Protein AF-A0AAU9UKD0-F1 (afdb_monomer_lite)

pLDDT: mean 87.83, std 12.41, range [39.88, 96.69]

Radius of gyration: 17.73 Å; chains: 1; bounding box: 38×33×42 Å

Foldseek 3Di:
DPPDDDPDPVQCCDPDPPRDPPVVCVVDPPVRVVVVVVPDFPDDVVCVVVDPDPCVRCVVVVVVCCVVPVVPDD

Sequence (74 aa):
MTYHKLPIENLYWSYDEDVGIEMVSISMPRQRFWDVKMNVHFVNNDEASSTKDKMFKVRPVTDILMNKFLLVGS

Structure (mmCIF, N/CA/C/O backbone):
data_AF-A0AAU9UKD0-F1
#
_entry.id   AF-A0AAU9UKD0-F1
#
loop_
_atom_site.group_PDB
_atom_site.id
_atom_site.type_symbol
_atom_site.label_atom_id
_atom_site.label_alt_id
_atom_site.label_comp_id
_atom_site.label_asym_id
_atom_site.label_entity_id
_atom_site.label_seq_id
_atom_site.pdbx_PDB_ins_code
_atom_site.Cartn_x
_atom_site.Cartn_y
_atom_site.Cartn_z
_atom_site.occupancy
_atom_site.B_iso_or_equiv
_atom_site.auth_seq_id
_atom_site.auth_comp_id
_atom_site.auth_asym_id
_atom_site.auth_atom_id
_atom_site.pdbx_PDB_model_num
ATOM 1 N N . MET A 1 1 ? 5.693 12.011 12.082 1.00 39.88 1 MET A N 1
ATOM 2 C CA . MET A 1 1 ? 5.408 11.170 13.263 1.00 39.88 1 MET A CA 1
ATOM 3 C C . MET A 1 1 ? 3.965 10.713 13.171 1.00 39.88 1 MET A C 1
ATOM 5 O O . MET A 1 1 ? 3.103 11.565 13.020 1.00 39.88 1 MET A O 1
ATOM 9 N N . THR A 1 2 ? 3.703 9.407 13.174 1.00 56.97 2 THR A N 1
ATOM 10 C CA . THR A 1 2 ? 2.333 8.870 13.203 1.00 56.97 2 THR A CA 1
ATOM 11 C C . THR A 1 2 ? 1.890 8.804 14.662 1.00 56.97 2 THR A C 1
ATOM 13 O O . THR A 1 2 ? 2.608 8.229 15.474 1.00 56.97 2 THR A O 1
ATOM 16 N N . TYR A 1 3 ? 0.755 9.424 14.990 1.00 64.19 3 TYR A N 1
ATOM 17 C CA . TYR A 1 3 ? 0.277 9.649 16.365 1.00 64.19 3 TYR A CA 1
ATOM 18 C C . TYR A 1 3 ? 0.013 8.345 17.153 1.00 64.19 3 TYR A C 1
ATOM 20 O O . TYR A 1 3 ? 0.147 8.337 18.369 1.00 64.19 3 TYR A O 1
ATOM 28 N N . HIS A 1 4 ? -0.229 7.224 16.461 1.00 68.75 4 HIS A N 1
ATOM 29 C CA . HIS A 1 4 ? -0.371 5.890 17.056 1.00 68.75 4 HIS A CA 1
ATOM 30 C C . HIS A 1 4 ? 0.427 4.861 16.250 1.00 68.75 4 HIS A C 1
ATOM 32 O O . HIS A 1 4 ? 0.004 4.424 15.173 1.00 68.75 4 HIS A O 1
ATOM 38 N N . LYS A 1 5 ? 1.619 4.496 16.733 1.00 80.06 5 LYS A N 1
ATOM 39 C CA . LYS A 1 5 ? 2.441 3.446 16.121 1.00 80.06 5 LYS A CA 1
ATOM 40 C C . LYS A 1 5 ? 2.287 2.161 16.927 1.00 80.06 5 LYS A C 1
ATOM 42 O O . LYS A 1 5 ? 2.867 2.034 17.999 1.00 80.06 5 LYS A O 1
ATOM 47 N N . LEU A 1 6 ? 1.498 1.230 16.404 1.00 87.12 6 LEU A N 1
ATOM 48 C CA . LEU A 1 6 ? 1.324 -0.088 17.008 1.00 87.12 6 LEU A CA 1
ATOM 49 C C . LEU A 1 6 ? 2.503 -0.998 16.630 1.00 87.12 6 LEU A C 1
ATOM 51 O O . LEU A 1 6 ? 3.084 -0.827 15.553 1.00 87.12 6 LEU A O 1
ATOM 55 N N . PRO A 1 7 ? 2.873 -1.968 17.486 1.00 86.44 7 PRO A N 1
ATOM 56 C CA . PRO A 1 7 ? 4.013 -2.846 17.228 1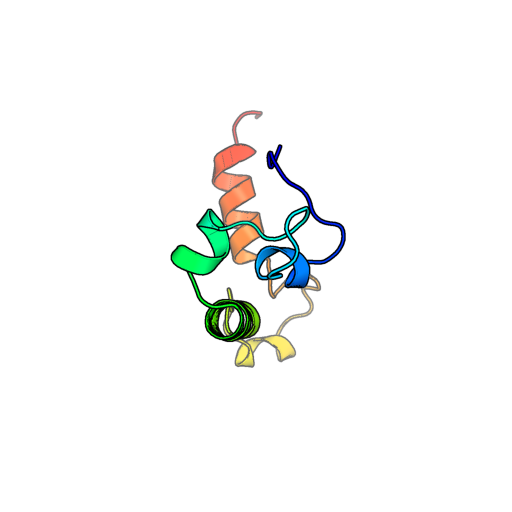.00 86.44 7 PRO A CA 1
ATOM 57 C C . PRO A 1 7 ? 3.796 -3.769 16.022 1.00 86.44 7 PRO A C 1
ATOM 59 O O . PRO A 1 7 ? 4.765 -4.206 15.407 1.00 86.44 7 PRO A O 1
ATOM 62 N N . ILE A 1 8 ? 2.538 -4.061 15.669 1.00 89.12 8 ILE A N 1
ATOM 63 C CA . ILE A 1 8 ? 2.172 -4.949 14.562 1.00 89.12 8 ILE A CA 1
ATOM 64 C C . ILE A 1 8 ? 0.993 -4.339 13.800 1.00 89.12 8 ILE A C 1
ATOM 66 O O . ILE A 1 8 ? 0.013 -3.910 14.404 1.00 89.12 8 ILE A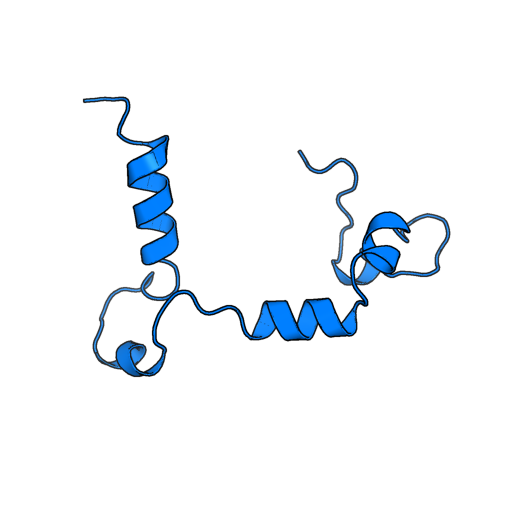 O 1
ATOM 70 N N . GLU A 1 9 ? 1.056 -4.352 12.466 1.00 90.00 9 GLU A N 1
ATOM 71 C CA . GLU A 1 9 ? 0.044 -3.736 11.592 1.00 90.00 9 GLU A CA 1
ATOM 72 C C . GLU A 1 9 ? -1.371 -4.302 11.789 1.00 90.00 9 GLU A C 1
ATOM 74 O O . GLU A 1 9 ? -2.358 -3.598 11.618 1.00 90.00 9 GLU A O 1
ATOM 79 N N . ASN A 1 10 ? -1.502 -5.568 12.185 1.00 90.12 10 ASN A N 1
ATOM 80 C CA . ASN A 1 10 ? -2.818 -6.171 12.401 1.00 90.12 10 ASN A CA 1
ATOM 81 C C . ASN A 1 10 ? -3.590 -5.531 13.560 1.00 90.12 10 ASN A C 1
ATOM 83 O O . ASN A 1 10 ? -4.818 -5.565 13.544 1.00 90.12 10 ASN A O 1
ATOM 87 N N . LEU A 1 11 ? -2.886 -4.934 14.526 1.00 92.69 11 LEU A N 1
ATOM 88 C CA . LEU A 1 11 ? -3.503 -4.335 15.707 1.00 92.69 11 LEU A CA 1
ATOM 89 C C . LEU A 1 11 ? -4.341 -3.102 15.364 1.00 92.69 11 LEU A C 1
ATOM 91 O O . LEU A 1 11 ? -5.291 -2.814 16.077 1.00 92.69 11 LEU A O 1
ATOM 95 N N . TYR A 1 12 ? -4.073 -2.441 14.230 1.00 92.31 12 TYR A N 1
ATOM 96 C CA . TYR A 1 12 ? -4.879 -1.307 13.769 1.00 92.31 12 TYR A CA 1
ATOM 97 C C . TYR A 1 12 ? -6.361 -1.665 13.556 1.00 92.31 12 TYR A C 1
ATOM 99 O O . TYR A 1 12 ? -7.210 -0.780 13.619 1.00 92.31 12 TYR A O 1
ATOM 107 N N . TRP A 1 13 ? -6.668 -2.948 13.339 1.00 94.69 13 TRP A N 1
ATOM 108 C CA . TRP A 1 13 ? -8.025 -3.487 13.198 1.00 94.69 13 TRP A CA 1
ATOM 109 C C . TRP A 1 13 ? -8.437 -4.390 14.366 1.00 94.69 13 TRP A C 1
ATOM 111 O O . TRP A 1 13 ? -9.387 -5.160 14.215 1.00 94.69 13 TRP A O 1
ATOM 121 N N . SER A 1 14 ? -7.712 -4.367 15.490 1.00 92.44 14 SER A N 1
ATOM 122 C CA . SER A 1 14 ? -8.143 -5.123 16.665 1.00 92.44 14 SER A CA 1
ATOM 123 C C . SER A 1 14 ? -9.455 -4.558 17.211 1.00 92.44 14 SER A C 1
ATOM 125 O O . SER A 1 14 ? -9.749 -3.375 17.044 1.00 92.44 14 SER A O 1
ATOM 127 N N . TYR A 1 15 ? -10.230 -5.417 17.867 1.00 88.44 15 TYR A N 1
ATOM 128 C CA . TYR A 1 15 ? -11.397 -5.015 18.654 1.00 88.44 15 TYR A CA 1
ATOM 129 C C . TYR A 1 15 ? -11.036 -4.727 20.117 1.00 88.44 15 TYR A C 1
ATOM 131 O O . TYR A 1 15 ? -11.910 -4.336 20.886 1.00 88.44 15 TYR A O 1
ATOM 139 N N . ASP A 1 16 ? -9.771 -4.930 20.499 1.00 88.94 16 ASP A N 1
ATOM 140 C CA . ASP A 1 16 ? -9.283 -4.606 21.836 1.00 88.94 16 ASP A CA 1
ATOM 141 C C . ASP A 1 16 ? -9.291 -3.084 22.047 1.00 88.94 16 ASP A C 1
ATOM 143 O O . ASP A 1 16 ? -8.874 -2.313 21.174 1.00 88.94 16 ASP A O 1
ATOM 147 N N . GLU A 1 17 ? -9.761 -2.665 23.221 1.00 80.31 17 GLU A N 1
ATOM 148 C CA . GLU A 1 17 ? -10.042 -1.267 23.577 1.00 80.31 17 GLU A CA 1
ATOM 149 C C . GLU A 1 17 ? -8.798 -0.358 23.548 1.00 80.31 17 GLU A C 1
ATOM 151 O O . GLU A 1 17 ? -8.907 0.847 23.333 1.00 80.31 17 GLU A O 1
ATOM 156 N N . AS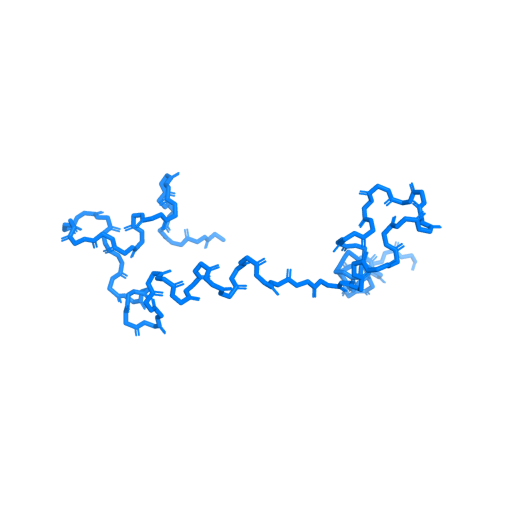P A 1 18 ? -7.606 -0.927 23.732 1.00 83.19 18 ASP A N 1
ATOM 157 C CA . ASP A 1 18 ? -6.331 -0.220 23.881 1.00 83.19 18 ASP A CA 1
ATOM 158 C C . ASP A 1 18 ? -5.496 -0.129 22.592 1.00 83.19 18 ASP A C 1
ATOM 160 O O . ASP A 1 18 ? -4.528 0.637 22.535 1.00 83.19 18 ASP A O 1
ATOM 164 N N . VAL A 1 19 ? -5.847 -0.887 21.549 1.00 83.12 19 VAL A N 1
ATOM 165 C CA . VAL A 1 19 ? -5.045 -0.967 20.314 1.00 83.12 19 VAL A CA 1
ATOM 166 C C . VAL A 1 19 ? -5.845 -0.797 19.025 1.00 83.12 19 VAL A C 1
ATOM 168 O O . VAL A 1 19 ? -5.270 -0.367 18.023 1.00 83.12 19 VAL A O 1
ATOM 171 N N . GLY A 1 20 ? -7.147 -1.090 19.022 1.00 82.88 20 GLY A N 1
ATOM 172 C CA . GLY A 1 20 ? -8.000 -0.874 17.857 1.00 82.88 20 GLY A CA 1
ATOM 173 C C . GLY A 1 20 ? -8.093 0.607 17.495 1.00 82.88 20 GLY A C 1
ATOM 174 O O . GLY A 1 20 ? -8.451 1.434 18.329 1.00 82.88 20 GLY A O 1
ATOM 175 N N . ILE A 1 21 ? -7.801 0.968 16.239 1.00 89.38 21 ILE A N 1
ATOM 176 C CA . ILE A 1 21 ? -7.984 2.346 15.767 1.00 89.38 21 ILE A CA 1
ATOM 177 C C . ILE A 1 21 ? -9.226 2.402 14.889 1.00 89.38 21 ILE A C 1
ATOM 179 O O . ILE A 1 21 ? -9.178 2.074 13.704 1.00 89.38 21 ILE A O 1
ATOM 183 N N . GLU A 1 22 ? -10.330 2.882 15.460 1.00 89.81 22 GLU A N 1
ATOM 184 C CA . GLU A 1 22 ? -11.631 2.981 14.785 1.00 89.81 22 GLU A CA 1
ATOM 185 C C . GLU A 1 22 ? -11.544 3.722 13.439 1.00 89.81 22 GLU A C 1
ATOM 187 O O . GLU A 1 22 ? -12.098 3.285 12.433 1.00 89.81 22 GLU A O 1
ATOM 192 N N . MET A 1 23 ? -10.755 4.800 13.373 1.00 90.12 23 MET A N 1
ATOM 193 C CA . MET A 1 23 ? -10.535 5.530 12.120 1.00 90.12 23 MET A CA 1
ATOM 194 C C . MET A 1 23 ? -9.975 4.631 11.007 1.00 90.12 23 MET A C 1
ATOM 196 O O . MET A 1 23 ? -10.343 4.793 9.842 1.00 90.12 23 MET A O 1
ATOM 200 N N . VAL A 1 24 ? -9.094 3.682 11.338 1.00 91.00 24 VAL A N 1
ATOM 201 C CA . VAL A 1 24 ? -8.510 2.763 10.355 1.00 91.00 24 VAL A CA 1
ATOM 202 C C . VAL A 1 24 ? -9.542 1.730 9.909 1.00 91.00 24 VAL A C 1
ATOM 204 O O . VAL A 1 24 ? -9.691 1.512 8.704 1.00 91.00 24 VAL A O 1
ATOM 207 N N . SER A 1 25 ? -10.286 1.132 10.844 1.00 91.44 25 SER A N 1
ATOM 208 C CA . SER A 1 25 ? -11.276 0.096 10.532 1.00 91.44 25 SER A CA 1
ATOM 209 C C . SER A 1 25 ? -12.471 0.627 9.732 1.00 91.44 25 SER A C 1
ATOM 211 O O . SER A 1 25 ? -12.921 -0.059 8.814 1.00 91.44 25 SER A O 1
ATOM 213 N N . ILE A 1 26 ? -12.922 1.858 10.004 1.00 93.94 26 ILE A N 1
ATOM 214 C CA . ILE A 1 26 ? -13.957 2.552 9.218 1.00 93.94 26 ILE A CA 1
ATOM 215 C C . ILE A 1 26 ? -13.450 2.895 7.813 1.00 93.94 26 ILE A C 1
ATOM 217 O O . ILE A 1 26 ? -14.186 2.751 6.839 1.00 93.94 26 ILE A O 1
ATOM 221 N N . SER A 1 27 ? -12.198 3.348 7.692 1.00 94.31 27 SER A N 1
ATOM 222 C CA . SER A 1 27 ? -11.649 3.787 6.402 1.00 94.31 27 SER A CA 1
ATOM 223 C C . SER A 1 27 ? -11.440 2.632 5.424 1.00 94.31 27 SER A C 1
ATOM 225 O O . SER A 1 27 ? -11.675 2.781 4.225 1.00 94.31 27 SER A O 1
ATOM 227 N N . MET A 1 28 ? -10.955 1.484 5.905 1.00 95.12 28 MET A N 1
ATOM 228 C CA . MET A 1 28 ? -10.703 0.319 5.060 1.00 95.12 28 MET A CA 1
ATOM 229 C C . MET A 1 28 ? -10.718 -0.968 5.888 1.00 95.12 28 MET A C 1
ATOM 231 O O . MET A 1 28 ? -9.989 -1.050 6.873 1.00 95.12 28 MET A O 1
ATOM 235 N N . PRO A 1 29 ? -11.443 -2.023 5.473 1.00 94.56 29 PRO A N 1
ATOM 236 C CA . PRO A 1 29 ? -11.347 -3.326 6.121 1.00 94.56 29 PRO A CA 1
ATOM 237 C C . PRO A 1 29 ? -9.930 -3.909 6.040 1.00 94.56 29 PRO A C 1
ATOM 239 O O . PRO A 1 29 ? -9.261 -3.785 5.012 1.00 94.56 29 PRO A O 1
ATOM 242 N N . ARG A 1 30 ? -9.510 -4.638 7.083 1.00 94.56 30 ARG A N 1
ATOM 243 C CA . ARG A 1 30 ? -8.181 -5.273 7.167 1.00 94.56 30 ARG A CA 1
ATOM 244 C C . ARG A 1 30 ? -7.826 -6.074 5.915 1.00 94.56 30 ARG A C 1
ATOM 246 O O . ARG A 1 30 ? -6.736 -5.919 5.377 1.00 94.56 30 ARG A O 1
ATOM 253 N N . GLN A 1 31 ? -8.749 -6.911 5.440 1.00 95.38 31 GLN A N 1
ATOM 254 C CA . GLN A 1 31 ? -8.514 -7.751 4.263 1.00 95.38 31 GLN A CA 1
ATOM 255 C C . GLN A 1 31 ? -8.252 -6.908 3.012 1.00 95.38 31 GLN A C 1
ATOM 257 O O . GLN A 1 31 ? -7.267 -7.123 2.313 1.00 95.38 31 GLN A O 1
ATOM 262 N N . ARG A 1 32 ? -9.080 -5.882 2.787 1.00 95.62 32 ARG A N 1
ATOM 263 C CA . ARG A 1 32 ? -8.932 -4.974 1.649 1.00 95.62 32 ARG A CA 1
ATOM 264 C C . ARG A 1 32 ? -7.579 -4.263 1.671 1.00 95.62 32 ARG A C 1
ATOM 266 O O . ARG A 1 32 ? -6.966 -4.123 0.617 1.00 95.62 32 ARG A O 1
ATOM 273 N N . PHE A 1 33 ? -7.110 -3.846 2.848 1.00 95.44 33 PHE A N 1
ATOM 274 C CA . PHE A 1 33 ? -5.782 -3.256 3.004 1.00 95.44 33 PHE A CA 1
ATOM 275 C C . PHE A 1 33 ? -4.675 -4.219 2.566 1.00 95.44 33 PHE A C 1
ATOM 277 O O . PHE A 1 33 ? -3.813 -3.828 1.780 1.00 95.44 33 PHE A O 1
ATOM 284 N N . TRP A 1 34 ? -4.716 -5.476 3.016 1.00 95.56 34 TRP A N 1
ATOM 285 C CA . TRP A 1 34 ? -3.739 -6.489 2.611 1.00 95.56 34 TRP A CA 1
ATOM 286 C C . TRP A 1 34 ? -3.783 -6.771 1.112 1.00 95.56 34 TRP A C 1
ATOM 288 O O . TRP A 1 34 ? -2.730 -6.805 0.476 1.00 95.56 34 TRP A O 1
ATOM 298 N N . ASP A 1 35 ? -4.978 -6.890 0.537 1.00 96.69 35 ASP A N 1
ATOM 299 C CA . ASP A 1 35 ? -5.152 -7.128 -0.895 1.00 96.69 35 ASP A CA 1
ATOM 300 C C . ASP A 1 35 ? -4.566 -5.980 -1.723 1.00 96.69 35 ASP A C 1
ATOM 302 O O . ASP A 1 35 ? -3.852 -6.223 -2.692 1.00 96.69 35 ASP A O 1
ATOM 306 N N . VAL A 1 36 ? -4.809 -4.721 -1.333 1.00 95.94 36 VAL A N 1
ATOM 307 C CA . VAL A 1 36 ? -4.162 -3.570 -1.983 1.00 95.94 36 VAL A CA 1
ATOM 308 C C . VAL A 1 36 ? -2.653 -3.664 -1.809 1.00 95.94 36 VAL A C 1
ATOM 310 O O . VAL A 1 36 ? -1.929 -3.670 -2.799 1.00 95.94 36 VAL A O 1
ATOM 313 N N . LYS A 1 37 ? -2.181 -3.760 -0.561 1.00 94.00 37 LYS A N 1
ATOM 314 C CA . LYS A 1 37 ? -0.761 -3.689 -0.200 1.00 94.00 37 LYS A CA 1
ATOM 315 C C . LYS A 1 37 ? 0.080 -4.742 -0.923 1.00 94.00 37 LYS A C 1
ATOM 317 O O . LYS A 1 37 ? 1.169 -4.413 -1.383 1.00 94.00 37 LYS A O 1
ATOM 322 N N . MET A 1 38 ? -0.410 -5.976 -1.048 1.00 93.38 38 MET A N 1
ATOM 323 C CA . MET A 1 38 ? 0.306 -7.055 -1.742 1.00 93.38 38 MET A CA 1
ATOM 324 C C . MET A 1 38 ? 0.405 -6.847 -3.258 1.00 93.38 38 MET A C 1
ATOM 326 O O . MET A 1 38 ? 1.327 -7.374 -3.874 1.00 93.38 38 MET A O 1
ATOM 330 N N . ASN A 1 39 ? -0.511 -6.074 -3.845 1.00 94.62 39 ASN A N 1
ATOM 331 C CA . ASN A 1 39 ? -0.607 -5.864 -5.291 1.00 94.62 39 ASN A CA 1
ATOM 332 C C . ASN A 1 39 ? -0.120 -4.473 -5.738 1.00 94.62 39 ASN A C 1
ATOM 334 O O . ASN A 1 39 ? -0.301 -4.095 -6.895 1.00 94.62 39 ASN A O 1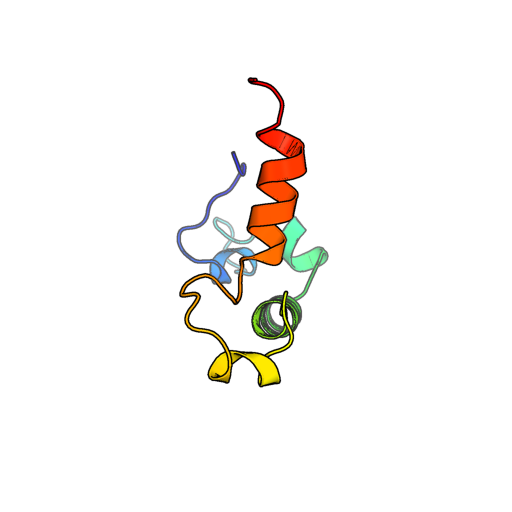
ATOM 338 N N . VAL A 1 40 ? 0.502 -3.687 -4.851 1.00 93.69 40 VAL A N 1
ATOM 339 C CA . VAL A 1 40 ? 1.140 -2.425 -5.249 1.00 93.69 40 VAL A CA 1
ATOM 340 C C . VAL A 1 40 ? 2.479 -2.722 -5.926 1.00 93.69 40 VAL A C 1
ATOM 342 O O . VAL A 1 40 ? 3.441 -3.141 -5.279 1.00 93.69 40 VAL A O 1
ATOM 345 N N . HIS A 1 41 ? 2.561 -2.451 -7.228 1.00 93.44 41 HIS A N 1
ATOM 346 C CA . HIS A 1 41 ? 3.790 -2.545 -8.015 1.00 93.44 41 HIS A CA 1
ATOM 347 C C . HIS A 1 41 ? 4.127 -1.186 -8.633 1.00 93.44 41 HIS A C 1
ATOM 349 O O . HIS A 1 41 ? 3.268 -0.537 -9.223 1.00 93.44 41 HIS A O 1
ATOM 355 N N . PHE A 1 42 ? 5.385 -0.757 -8.502 1.00 94.88 42 PHE A N 1
ATOM 356 C CA . PHE A 1 42 ? 5.872 0.499 -9.091 1.00 94.88 42 PHE A CA 1
ATOM 357 C C . PHE A 1 42 ? 6.550 0.303 -10.451 1.00 94.88 42 PHE A C 1
ATOM 359 O O . PHE A 1 42 ? 6.890 1.279 -11.111 1.00 94.88 42 PHE A O 1
ATOM 366 N N . VAL A 1 43 ? 6.761 -0.949 -10.855 1.00 95.00 43 VAL A N 1
ATOM 367 C CA . VAL A 1 43 ? 7.420 -1.345 -12.102 1.00 95.00 43 VAL A CA 1
ATOM 368 C C . VAL A 1 43 ? 6.703 -2.541 -12.711 1.00 95.00 43 VAL A C 1
ATOM 370 O O . VAL A 1 43 ? 5.983 -3.263 -12.014 1.00 95.00 43 VAL A O 1
ATOM 373 N N . ASN A 1 44 ? 6.949 -2.779 -13.996 1.00 94.12 44 ASN A N 1
ATOM 374 C CA . ASN A 1 44 ? 6.586 -4.028 -14.643 1.00 94.12 44 ASN A CA 1
ATOM 375 C C . ASN A 1 44 ? 7.499 -5.163 -14.143 1.00 94.12 44 ASN A C 1
ATOM 377 O O . ASN A 1 44 ? 8.718 -5.109 -14.307 1.00 94.12 44 ASN A O 1
ATOM 381 N N . ASN A 1 45 ? 6.924 -6.195 -13.520 1.00 92.12 45 ASN A N 1
ATOM 382 C CA . ASN A 1 45 ? 7.701 -7.311 -12.972 1.00 92.12 45 ASN A CA 1
ATOM 383 C C . ASN A 1 45 ? 8.313 -8.205 -14.062 1.00 92.12 45 ASN A C 1
ATOM 385 O O . ASN A 1 45 ? 9.327 -8.849 -13.791 1.00 92.12 45 ASN A O 1
ATOM 389 N N . ASP A 1 46 ? 7.761 -8.208 -15.279 1.00 94.19 46 ASP A N 1
ATOM 390 C CA . ASP A 1 46 ? 8.284 -9.001 -16.402 1.00 94.19 46 ASP A CA 1
ATOM 391 C C . ASP A 1 46 ? 9.681 -8.531 -16.840 1.00 94.19 46 ASP A C 1
ATOM 393 O O . ASP A 1 46 ? 10.460 -9.280 -17.426 1.00 94.19 46 ASP A O 1
ATOM 397 N N . GLU A 1 47 ? 10.042 -7.296 -16.492 1.00 94.31 47 GLU A N 1
ATOM 398 C CA . GLU A 1 47 ? 11.349 -6.702 -16.773 1.00 94.31 47 GLU A CA 1
ATOM 399 C C . GLU A 1 47 ? 12.381 -6.989 -15.669 1.00 94.31 47 GLU A C 1
ATOM 401 O O . GLU A 1 47 ? 13.554 -6.648 -15.803 1.00 94.31 47 GLU A O 1
ATOM 406 N N . ALA A 1 48 ? 12.002 -7.659 -14.575 1.00 91.44 48 ALA A N 1
ATOM 407 C CA . ALA A 1 48 ? 12.913 -7.892 -13.454 1.00 91.44 48 ALA A CA 1
ATOM 408 C C . ALA A 1 48 ? 14.138 -8.743 -13.837 1.00 91.44 48 ALA A C 1
ATOM 410 O O . ALA A 1 48 ? 15.213 -8.563 -13.266 1.00 91.44 48 ALA A O 1
ATOM 411 N N . SER A 1 49 ? 14.006 -9.653 -14.806 1.00 91.56 49 SER A N 1
ATOM 412 C CA . SER A 1 49 ? 15.111 -10.498 -15.273 1.00 91.56 49 SER A CA 1
ATOM 413 C C . SER A 1 49 ? 16.091 -9.783 -16.206 1.00 91.56 49 SER A C 1
ATOM 415 O O . SER A 1 49 ? 17.183 -10.298 -16.438 1.00 91.56 49 SER A O 1
ATOM 417 N N . SER A 1 50 ? 15.727 -8.622 -16.760 1.00 91.94 50 SER A N 1
ATOM 418 C CA . SER A 1 50 ? 16.569 -7.890 -17.716 1.00 91.94 50 SER A CA 1
ATOM 419 C C . SER A 1 50 ? 17.527 -6.901 -17.044 1.00 91.94 50 SER A C 1
ATOM 421 O O . SER A 1 50 ? 18.423 -6.365 -17.697 1.00 91.94 50 SER A O 1
ATOM 423 N N . THR A 1 51 ? 17.385 -6.679 -15.735 1.00 92.81 51 THR A N 1
ATOM 424 C CA . THR A 1 51 ? 18.128 -5.658 -14.994 1.00 92.81 51 THR A CA 1
ATOM 425 C C . THR A 1 51 ? 19.051 -6.243 -13.926 1.00 92.81 51 THR A C 1
ATOM 427 O O . THR A 1 51 ? 18.762 -7.252 -13.288 1.00 92.81 51 THR A O 1
ATOM 430 N N . LYS A 1 52 ? 20.185 -5.570 -13.702 1.00 94.62 52 LYS A N 1
ATOM 431 C CA . LYS A 1 52 ? 21.099 -5.831 -12.573 1.00 94.62 52 LYS A CA 1
ATOM 432 C C . LYS A 1 52 ? 20.857 -4.879 -11.397 1.00 94.62 52 LYS A C 1
ATOM 434 O O . LYS A 1 52 ? 21.571 -4.946 -10.395 1.00 94.62 52 LYS A O 1
ATOM 439 N N . ASP A 1 53 ? 19.890 -3.971 -11.522 1.00 94.00 53 ASP A N 1
ATOM 440 C CA . ASP A 1 53 ? 19.586 -2.990 -10.491 1.00 94.00 53 ASP A CA 1
ATOM 441 C C . ASP A 1 53 ? 18.895 -3.647 -9.290 1.00 94.00 53 ASP A C 1
ATOM 443 O O . ASP A 1 53 ? 17.730 -4.039 -9.344 1.00 94.00 53 ASP A O 1
ATOM 447 N N . LYS A 1 54 ? 19.603 -3.702 -8.159 1.00 92.94 54 LYS A N 1
ATOM 448 C CA . LYS A 1 54 ? 19.076 -4.241 -6.897 1.00 92.94 54 LYS A CA 1
ATOM 449 C C . LYS A 1 54 ? 17.880 -3.449 -6.358 1.00 92.94 54 LYS A C 1
ATOM 451 O O . LYS A 1 54 ? 17.107 -3.996 -5.577 1.00 92.94 54 LYS A O 1
ATOM 456 N N . MET A 1 55 ? 17.723 -2.184 -6.754 1.00 94.06 55 MET A N 1
ATOM 457 C CA . MET A 1 55 ? 16.613 -1.322 -6.338 1.00 94.06 55 MET A CA 1
ATOM 458 C C . MET A 1 55 ? 15.512 -1.207 -7.396 1.00 94.06 55 MET A C 1
ATOM 460 O O . MET A 1 55 ? 14.599 -0.409 -7.209 1.00 94.06 55 MET A O 1
ATOM 464 N N . PHE A 1 56 ? 15.544 -2.017 -8.463 1.00 95.94 56 PHE A N 1
ATOM 465 C CA . PHE A 1 56 ? 14.612 -1.949 -9.597 1.00 95.94 56 PHE A CA 1
ATOM 466 C C . PHE A 1 56 ? 13.150 -1.728 -9.183 1.00 95.94 56 PHE A C 1
ATOM 468 O O . PHE A 1 56 ? 12.507 -0.795 -9.651 1.00 95.94 56 PHE A O 1
ATOM 475 N N . LYS A 1 57 ? 12.649 -2.516 -8.221 1.00 93.62 57 LYS A N 1
ATOM 476 C CA . LYS A 1 57 ? 11.246 -2.461 -7.771 1.00 93.62 57 LYS A CA 1
ATOM 477 C C . LYS A 1 57 ? 10.815 -1.133 -7.143 1.00 93.62 57 LYS A C 1
ATOM 479 O O . LYS A 1 57 ? 9.622 -0.853 -7.101 1.00 93.62 57 LYS A O 1
ATOM 484 N N . VAL A 1 58 ? 11.753 -0.351 -6.616 1.00 95.25 58 VAL A N 1
ATOM 485 C CA . VAL A 1 58 ? 11.483 0.921 -5.921 1.00 95.25 58 VAL A CA 1
ATOM 486 C C . VAL A 1 58 ? 12.115 2.122 -6.621 1.00 95.25 58 VAL A C 1
ATOM 488 O O . VAL A 1 58 ? 11.832 3.256 -6.238 1.00 95.25 58 VAL A O 1
ATOM 491 N N . ARG A 1 59 ? 12.924 1.889 -7.663 1.00 95.06 59 ARG A N 1
ATOM 492 C CA . ARG A 1 59 ? 13.659 2.910 -8.417 1.00 95.06 59 ARG A CA 1
ATOM 493 C C . ARG A 1 59 ? 12.777 4.084 -8.867 1.00 95.06 59 ARG A C 1
ATOM 495 O O . ARG A 1 59 ? 13.148 5.219 -8.577 1.00 95.06 59 ARG A O 1
ATOM 502 N N . PRO A 1 60 ? 11.577 3.871 -9.448 1.00 95.06 60 PRO A N 1
ATOM 503 C CA . PRO A 1 60 ? 10.737 4.993 -9.869 1.00 95.06 60 PRO A CA 1
ATOM 504 C C . PRO A 1 60 ? 10.333 5.897 -8.701 1.00 95.06 60 PRO A C 1
ATOM 506 O O . PRO A 1 60 ? 10.299 7.118 -8.828 1.00 95.06 60 PRO A O 1
ATOM 509 N N . VAL A 1 61 ? 10.068 5.305 -7.532 1.00 94.56 61 VAL A N 1
ATOM 510 C CA . VAL A 1 61 ? 9.713 6.058 -6.326 1.00 94.56 61 VAL A CA 1
ATOM 511 C C . VAL A 1 61 ? 10.914 6.858 -5.836 1.00 94.56 61 VAL A C 1
ATOM 513 O O . VAL A 1 61 ? 10.773 8.043 -5.544 1.00 94.56 61 VAL A O 1
ATOM 516 N N . THR A 1 62 ? 12.101 6.246 -5.773 1.00 93.06 62 THR A N 1
ATOM 517 C CA . THR A 1 62 ? 13.311 6.955 -5.336 1.00 93.06 62 THR A CA 1
ATOM 518 C C . THR A 1 62 ? 13.659 8.108 -6.265 1.00 93.06 62 THR A C 1
ATOM 520 O O . THR A 1 62 ? 13.988 9.183 -5.774 1.00 93.06 62 THR A O 1
ATOM 523 N N . ASP A 1 63 ? 13.513 7.929 -7.576 1.00 93.94 63 ASP A N 1
ATOM 524 C CA . ASP A 1 63 ? 13.836 8.959 -8.564 1.00 93.94 63 ASP A CA 1
ATOM 525 C C . ASP A 1 63 ? 12.878 10.151 -8.446 1.00 93.94 63 ASP A C 1
ATOM 527 O O . ASP A 1 63 ? 13.310 11.304 -8.440 1.00 93.94 63 ASP A O 1
ATOM 531 N N . ILE A 1 64 ? 11.577 9.897 -8.254 1.00 94.06 64 ILE A N 1
ATOM 532 C CA . ILE A 1 64 ? 10.586 10.952 -7.989 1.00 94.06 64 ILE A CA 1
ATOM 533 C C . ILE A 1 64 ? 10.930 11.708 -6.701 1.00 94.06 64 ILE A C 1
ATOM 535 O O . ILE A 1 64 ? 10.890 12.939 -6.682 1.00 94.06 64 ILE A O 1
ATOM 539 N N . LEU A 1 65 ? 11.267 10.992 -5.625 1.00 92.62 65 LEU A N 1
ATOM 540 C CA . LEU A 1 65 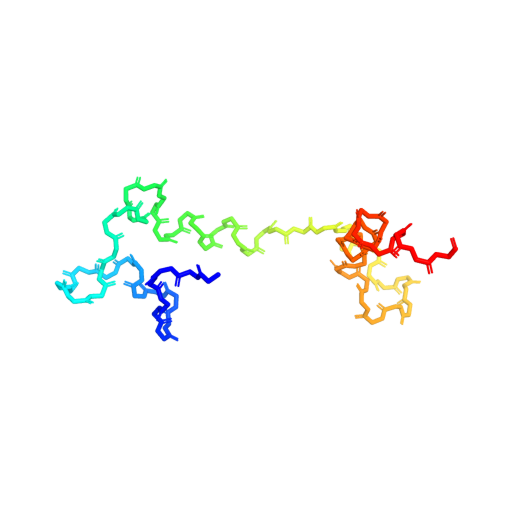? 11.618 11.613 -4.347 1.00 92.62 65 LEU A CA 1
ATOM 541 C C . LEU A 1 65 ? 12.896 12.453 -4.460 1.00 92.62 65 LEU A C 1
ATOM 543 O O . LEU A 1 65 ? 12.924 13.577 -3.963 1.00 92.62 65 LEU A O 1
ATOM 547 N N . MET A 1 66 ? 13.924 11.947 -5.142 1.00 91.94 66 MET A N 1
ATOM 548 C CA . MET A 1 66 ? 15.177 12.669 -5.370 1.00 91.94 66 MET A CA 1
ATOM 549 C C . MET A 1 66 ? 14.949 13.933 -6.194 1.00 91.94 66 MET A C 1
ATOM 551 O O . MET A 1 66 ? 15.344 15.018 -5.771 1.00 91.94 66 MET A O 1
ATOM 555 N N . ASN A 1 67 ? 14.230 13.826 -7.310 1.00 90.81 67 ASN A N 1
ATOM 556 C CA . ASN A 1 67 ? 13.914 14.983 -8.144 1.00 90.81 67 ASN A CA 1
ATOM 557 C C . ASN A 1 67 ? 13.099 16.037 -7.383 1.00 90.81 67 ASN A C 1
ATOM 559 O O . ASN A 1 67 ? 13.330 17.232 -7.536 1.00 90.81 67 ASN A O 1
ATOM 563 N N . LYS A 1 68 ? 12.149 15.609 -6.547 1.00 90.50 68 LYS A N 1
ATOM 564 C CA . LYS A 1 68 ? 11.234 16.525 -5.857 1.00 90.50 68 LYS A CA 1
ATOM 565 C C . LYS A 1 68 ? 11.833 17.181 -4.614 1.00 90.50 68 LYS A C 1
ATOM 567 O O . LYS A 1 68 ? 11.454 18.304 -4.297 1.00 90.50 68 LYS A O 1
ATOM 572 N N . PHE A 1 69 ? 12.717 16.489 -3.897 1.00 87.38 69 PHE A N 1
ATOM 573 C CA . PHE A 1 69 ? 13.168 16.920 -2.569 1.00 87.38 69 PHE A CA 1
ATOM 574 C C . PHE A 1 69 ? 14.681 17.110 -2.434 1.00 87.38 69 PHE A C 1
ATOM 576 O O . PHE A 1 69 ? 15.107 17.739 -1.472 1.00 87.38 69 PHE A O 1
ATOM 583 N N . LEU A 1 70 ? 15.495 16.592 -3.361 1.00 75.50 70 LEU A N 1
ATOM 584 C CA . LEU A 1 70 ? 16.962 16.646 -3.276 1.00 75.50 70 LEU A CA 1
ATOM 585 C C . LEU A 1 70 ? 17.619 17.529 -4.355 1.00 75.50 70 LEU A C 1
ATOM 587 O O . LEU A 1 70 ? 18.815 17.776 -4.262 1.00 75.50 70 LEU A O 1
ATOM 591 N N . LEU A 1 71 ? 16.862 18.091 -5.309 1.00 60.59 71 LEU A N 1
ATOM 592 C CA . LEU A 1 71 ? 17.361 19.092 -6.276 1.00 60.59 71 LEU A CA 1
ATOM 593 C C . LEU A 1 71 ? 17.415 20.541 -5.733 1.00 60.59 71 LEU A C 1
ATOM 595 O O . LEU A 1 71 ? 17.548 21.485 -6.505 1.00 60.59 71 LEU A O 1
ATOM 599 N N . VAL A 1 72 ? 17.353 20.746 -4.413 1.00 53.69 72 VAL A N 1
ATOM 600 C CA . VAL A 1 72 ? 17.634 22.047 -3.773 1.00 53.69 72 VAL A CA 1
ATOM 601 C C . VAL A 1 72 ? 19.000 21.956 -3.093 1.00 53.69 72 VAL A C 1
ATOM 603 O O . VAL A 1 72 ? 19.086 21.703 -1.894 1.00 53.69 72 VAL A O 1
ATOM 606 N N . GLY A 1 73 ? 20.079 22.089 -3.870 1.00 57.31 73 GLY A N 1
ATOM 607 C CA . GLY A 1 73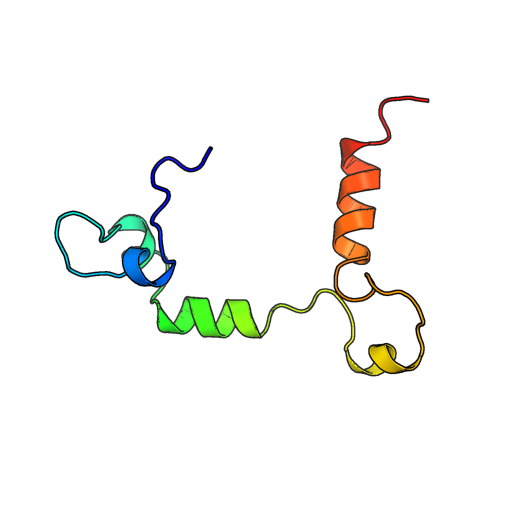 ? 21.435 22.037 -3.313 1.00 57.31 73 GLY A CA 1
ATOM 608 C C . GLY A 1 73 ? 22.596 21.878 -4.298 1.00 57.31 73 GLY A C 1
ATOM 609 O O . GLY A 1 73 ? 23.571 21.226 -3.935 1.00 57.31 73 GLY A O 1
ATOM 610 N N . SER A 1 74 ? 22.513 22.424 -5.519 1.00 41.12 74 SER A N 1
ATOM 611 C CA . SER A 1 74 ? 23.688 22.616 -6.401 1.00 41.12 74 SER A CA 1
ATOM 612 C C . SER A 1 74 ? 23.729 24.044 -6.918 1.00 41.12 74 SER A C 1
ATOM 614 O O . SER A 1 74 ? 22.641 24.534 -7.293 1.00 41.12 74 SER A O 1
#

InterPro domains:
  IPR029526 PiggyBac transposable element-derived protein [PF13843] (1-69)

Organism: Euphydryas editha (NCBI:txid104508)

Secondary structure (DSSP, 8-state):
--S---SSGGGGG--STTT--HHHHHHS-HHHHHHHHHT--SS-GGGGGG---TTTTTHHHHHHHHHHHT-S--